Protein AF-A0A2P2IE64-F1 (afdb_monomer)

Sequence (136 aa):
LQLQKEKMIQQQQKAGMPPSAAKTMNIQEGNFVTEAKDWAGELISGQTTTGRILVVLVFFLSVASLVIYFIDASSMDGVEHCQPWSSNTTQQIDLAFNIFFMVYFFIRFIAASDKLWFMLEMYSFVDYFTIPPSFV

Mean predicted aligned error: 14.35 Å

InterPro domains:
  IPR027359 Voltage-dependent channel domain superfami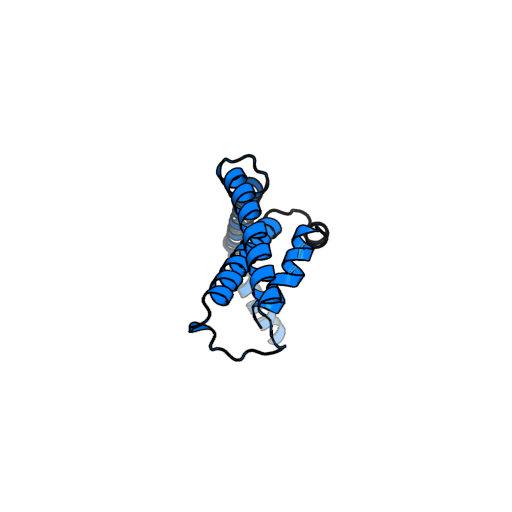ly [G3DSA:1.20.120.350] (44-136)
  IPR047871 Calcium-activated potassium channel slowpoke-like [PTHR10027] (28-136)

Foldseek 3Di:
DVVVVVVVVVVVVVVPPPPVVVVVVVVVVVVVLVVLLVVLLVLCVCPDPNNVVVVVVLVVLVVVLVVLVCVVVVPPPDDDDPDDPVVDPSLVSNLVSLVVLVVNLVSVCSNDPDNVVSCVDPSVVVNVVSNPVSVD

Organism: NCBI:txid1518452

Structure (mmCIF, N/CA/C/O backbone):
data_AF-A0A2P2IE64-F1
#
_entry.id   AF-A0A2P2IE64-F1
#
loop_
_atom_site.group_PDB
_atom_site.id
_atom_site.type_symbol
_atom_site.label_atom_id
_atom_site.label_alt_id
_atom_site.label_comp_id
_atom_site.label_asym_id
_atom_site.label_entity_id
_atom_site.label_seq_id
_atom_site.pdbx_PDB_ins_code
_atom_site.Cartn_x
_atom_site.Cartn_y
_atom_site.Cartn_z
_atom_site.occupancy
_atom_site.B_iso_or_equiv
_atom_site.auth_seq_id
_atom_site.auth_comp_id
_atom_site.auth_asym_id
_atom_site.auth_atom_id
_atom_site.pdbx_PDB_model_num
ATOM 1 N N . LEU A 1 1 ? -53.637 -21.815 6.790 1.00 62.16 1 LEU A N 1
ATOM 2 C CA . LEU A 1 1 ? -53.229 -22.737 7.877 1.00 62.16 1 LEU A CA 1
ATOM 3 C C . LEU A 1 1 ? -51.866 -23.401 7.642 1.00 62.16 1 LEU A C 1
ATOM 5 O O . LEU A 1 1 ? -51.000 -23.200 8.479 1.00 62.16 1 LEU A O 1
ATOM 9 N N . GLN A 1 2 ? -51.612 -24.105 6.526 1.00 66.88 2 GLN A N 1
ATOM 10 C CA . GLN A 1 2 ? -50.293 -24.732 6.260 1.00 66.88 2 GLN A CA 1
ATOM 11 C C . GLN A 1 2 ? -49.146 -23.710 6.141 1.00 66.88 2 GLN A C 1
ATOM 13 O O . GLN A 1 2 ? -48.143 -23.831 6.834 1.00 66.88 2 GLN A O 1
ATOM 18 N N . LEU A 1 3 ? -49.372 -22.609 5.415 1.00 68.88 3 LEU A N 1
ATOM 19 C CA . LEU A 1 3 ? -48.409 -21.504 5.289 1.00 68.88 3 LEU A CA 1
ATOM 20 C C . LEU A 1 3 ? -48.104 -20.798 6.628 1.00 68.88 3 LEU A C 1
ATOM 22 O O . LEU A 1 3 ? -47.025 -20.254 6.832 1.00 68.88 3 LEU A O 1
ATOM 26 N N . GLN A 1 4 ? -49.062 -20.787 7.561 1.00 69.12 4 GLN A N 1
ATOM 27 C CA . GLN A 1 4 ? -48.834 -20.262 8.913 1.00 69.12 4 GLN A CA 1
ATOM 28 C C . GLN A 1 4 ? -48.050 -21.260 9.770 1.00 69.12 4 GLN A C 1
ATOM 30 O O . GLN A 1 4 ? -47.218 -20.847 10.571 1.00 69.12 4 GLN A O 1
ATOM 35 N N . LYS A 1 5 ? -48.264 -22.563 9.567 1.00 70.62 5 LYS A N 1
ATOM 36 C CA . LYS A 1 5 ? -47.534 -23.631 10.253 1.00 70.62 5 LYS A CA 1
ATOM 37 C C . LYS A 1 5 ? -46.060 -23.667 9.827 1.00 70.62 5 LYS A C 1
ATOM 39 O O . LYS A 1 5 ? -45.194 -23.745 10.688 1.00 70.62 5 LYS A O 1
ATOM 44 N N . GLU A 1 6 ? -45.767 -23.494 8.538 1.00 72.00 6 GLU A N 1
ATOM 45 C CA . GLU A 1 6 ? -44.392 -23.394 8.017 1.00 72.00 6 GLU A CA 1
ATOM 46 C C . GLU A 1 6 ? -43.656 -22.147 8.522 1.00 72.00 6 GLU A C 1
ATOM 48 O O . GLU A 1 6 ? -42.490 -22.229 8.905 1.00 72.00 6 GLU A O 1
ATOM 53 N N . LYS A 1 7 ? -44.346 -21.001 8.612 1.00 69.75 7 LYS A N 1
ATOM 54 C CA . LYS A 1 7 ? -43.775 -19.773 9.191 1.00 69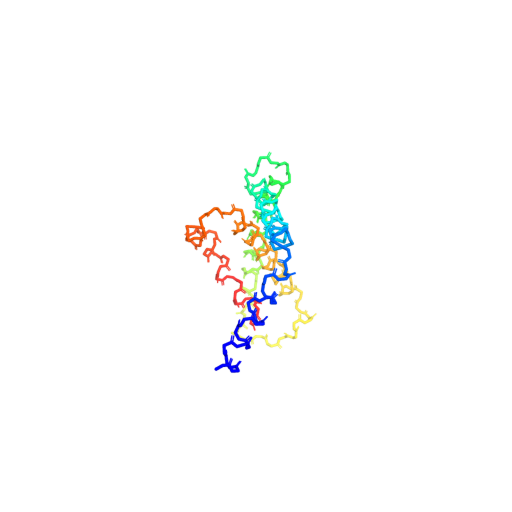.75 7 LYS A CA 1
ATOM 55 C C . LYS A 1 7 ? -43.444 -19.925 10.679 1.00 69.75 7 LYS A C 1
ATOM 57 O O . LYS A 1 7 ? -42.420 -19.411 11.122 1.00 69.75 7 LYS A O 1
ATOM 62 N N . MET A 1 8 ? -44.259 -20.666 11.434 1.00 61.09 8 MET A N 1
ATOM 63 C CA . MET A 1 8 ? -43.982 -20.970 12.844 1.00 61.09 8 MET A CA 1
ATOM 64 C C . MET A 1 8 ? -42.809 -21.950 13.013 1.00 61.09 8 MET A C 1
ATOM 66 O O . MET A 1 8 ? -41.994 -21.765 13.914 1.00 61.09 8 MET A O 1
ATOM 70 N N . ILE A 1 9 ? -42.658 -22.931 12.113 1.00 62.41 9 ILE A N 1
ATOM 71 C CA . ILE A 1 9 ? -41.521 -23.870 12.113 1.00 62.41 9 ILE A CA 1
ATOM 72 C C . ILE A 1 9 ? -40.207 -23.147 11.757 1.00 62.41 9 ILE A C 1
ATOM 74 O O . ILE A 1 9 ? -39.195 -23.363 12.422 1.00 62.41 9 ILE A O 1
ATOM 78 N N . GLN A 1 10 ? -40.219 -22.219 10.791 1.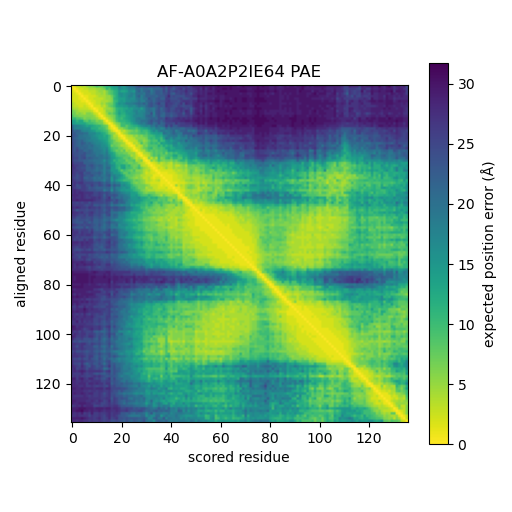00 62.91 10 GLN A N 1
ATOM 79 C CA . GLN A 1 10 ? -39.044 -21.394 10.460 1.00 62.91 10 GLN A CA 1
ATOM 80 C C . GLN A 1 10 ? -38.656 -20.425 11.589 1.00 62.91 10 GLN A C 1
ATOM 82 O O . GLN A 1 10 ? -37.468 -20.184 11.816 1.00 62.91 10 GLN A O 1
ATOM 87 N N . GLN A 1 11 ? -39.631 -19.889 12.333 1.00 60.19 11 GLN A N 1
ATOM 88 C CA . GLN A 1 11 ? -39.353 -19.084 13.528 1.00 60.19 11 GLN A CA 1
ATOM 89 C C . GLN A 1 11 ? -38.767 -19.924 14.668 1.00 60.19 11 GLN A C 1
ATOM 91 O O . GLN A 1 11 ? -37.824 -19.468 15.311 1.00 60.19 11 GLN A O 1
ATOM 96 N N . GLN A 1 12 ? -39.245 -21.155 14.880 1.00 54.94 12 GLN A N 1
ATOM 97 C CA . GLN A 1 12 ? -38.644 -22.080 15.849 1.00 54.94 12 GLN A CA 1
ATOM 98 C C . GLN A 1 12 ? -37.220 -22.499 15.461 1.00 54.94 12 GLN A C 1
ATOM 100 O O . GLN A 1 12 ? -36.369 -22.598 16.338 1.00 54.94 12 GLN A O 1
ATOM 105 N N . GLN A 1 13 ? -36.917 -22.664 14.169 1.00 56.75 13 GLN A N 1
ATOM 106 C CA . GLN A 1 13 ? -35.553 -22.948 13.702 1.00 56.75 13 GLN A CA 1
ATOM 107 C C . GLN A 1 13 ? -34.594 -21.763 13.899 1.00 56.75 13 GLN A C 1
ATOM 109 O O . GLN A 1 13 ? -33.454 -21.973 14.304 1.00 56.75 13 GLN A O 1
ATOM 114 N N . LYS A 1 14 ? -35.050 -20.515 13.705 1.00 54.41 14 LYS A N 1
ATOM 115 C CA . LYS A 1 14 ? -34.265 -19.314 14.065 1.00 54.41 14 LYS A CA 1
ATOM 116 C C . LYS A 1 14 ? -34.133 -19.110 15.578 1.00 54.41 14 LYS A C 1
ATOM 118 O O . LYS A 1 14 ? -33.136 -18.550 16.019 1.00 54.41 14 LYS A O 1
ATOM 123 N N . ALA A 1 15 ? -35.102 -19.577 16.364 1.00 55.25 15 ALA A N 1
ATOM 124 C CA . ALA A 1 15 ? -35.068 -19.545 17.827 1.00 55.25 15 ALA A CA 1
ATOM 125 C C . ALA A 1 15 ? -34.303 -20.730 18.457 1.00 55.25 15 ALA A C 1
ATOM 127 O O . ALA A 1 15 ? -34.065 -20.727 19.662 1.00 55.25 15 ALA A O 1
ATOM 128 N N . GLY A 1 16 ? -33.917 -21.734 17.659 1.00 50.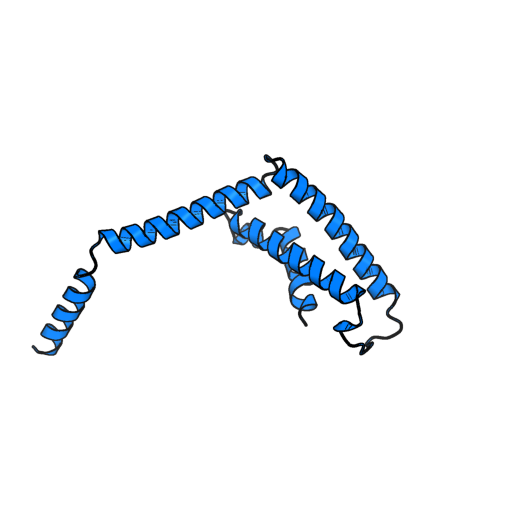91 16 GLY A N 1
ATOM 129 C CA . GLY A 1 16 ? -33.177 -22.920 18.101 1.00 50.91 16 GLY A CA 1
ATOM 130 C C . GLY A 1 16 ? -31.660 -22.733 18.190 1.00 50.91 16 GLY A C 1
ATOM 131 O O . GLY A 1 16 ? -30.980 -23.582 18.760 1.00 50.91 16 GLY A O 1
ATOM 132 N N . MET A 1 17 ? -31.115 -21.628 17.668 1.00 56.06 17 MET A N 1
ATOM 133 C CA . MET A 1 17 ? -29.737 -21.237 17.962 1.00 56.06 17 MET A CA 1
ATOM 134 C C . MET A 1 17 ? -29.742 -20.520 19.317 1.00 56.06 17 MET A C 1
ATOM 136 O O . MET A 1 17 ? -30.403 -19.482 19.432 1.00 56.06 17 MET A O 1
ATOM 140 N N . PRO A 1 18 ? -29.041 -21.026 20.350 1.00 55.22 18 PRO A N 1
ATOM 141 C CA . PRO A 1 18 ? -29.019 -20.346 21.632 1.00 55.22 18 PRO A CA 1
ATOM 142 C C . PRO A 1 18 ? -28.493 -18.920 21.410 1.00 55.22 18 PRO A C 1
ATOM 144 O O . PRO A 1 18 ? -27.461 -18.755 20.751 1.00 55.22 18 PRO A O 1
ATOM 147 N N . PRO A 1 19 ? -29.145 -17.881 21.965 1.00 55.44 19 PRO A N 1
ATOM 148 C CA . PRO A 1 19 ? -28.680 -16.497 21.845 1.00 55.44 19 PRO A CA 1
ATOM 149 C C . PRO A 1 19 ? -27.242 -16.331 22.355 1.00 55.44 19 PRO A C 1
ATOM 151 O O . PRO A 1 19 ? -26.543 -15.413 21.940 1.00 55.44 19 PRO A O 1
ATOM 154 N N . SER A 1 20 ? -26.773 -17.267 23.189 1.00 53.59 20 SER A N 1
ATOM 155 C CA . SER A 1 20 ? -25.375 -17.393 23.583 1.00 53.59 20 SER A CA 1
ATOM 156 C C . SER A 1 20 ? -24.441 -17.665 22.403 1.00 53.59 20 SER A C 1
ATOM 158 O O . SER A 1 20 ? -23.422 -17.009 22.330 1.00 53.59 20 SER A O 1
ATOM 160 N N . ALA A 1 21 ? -24.752 -18.561 21.461 1.00 54.94 21 ALA A N 1
ATOM 161 C CA . ALA A 1 21 ? -23.836 -18.901 20.365 1.00 54.94 21 ALA A CA 1
ATOM 162 C C . ALA A 1 21 ? -23.707 -17.768 19.333 1.00 54.94 21 ALA A C 1
ATOM 164 O O . ALA A 1 21 ? -22.600 -17.438 18.918 1.00 54.94 21 ALA A O 1
ATOM 165 N N . ALA A 1 22 ? -24.813 -17.110 18.969 1.00 54.25 22 ALA A N 1
ATOM 166 C CA . ALA A 1 22 ? -24.778 -15.951 18.070 1.00 54.25 22 ALA A CA 1
ATOM 167 C C . ALA A 1 22 ? -24.061 -14.745 18.706 1.00 54.25 22 ALA A C 1
ATOM 169 O O . ALA A 1 22 ? -23.310 -14.037 18.033 1.00 54.25 22 ALA A O 1
ATOM 170 N N . LYS A 1 23 ? -24.256 -14.542 20.017 1.00 55.00 23 LYS A N 1
ATOM 171 C CA . LYS A 1 23 ? -23.555 -13.518 20.796 1.00 55.00 23 LYS A CA 1
ATOM 172 C C . LYS A 1 23 ? -22.077 -13.867 20.974 1.00 55.00 23 LYS A C 1
ATOM 174 O O . LYS A 1 23 ? -21.249 -12.985 20.820 1.00 55.00 23 LYS A O 1
ATOM 179 N N . THR A 1 24 ? -21.733 -15.129 21.224 1.00 56.97 24 THR A N 1
ATOM 180 C CA . THR A 1 24 ? -20.343 -15.593 21.328 1.00 56.97 24 THR A CA 1
ATOM 181 C C . THR A 1 24 ? -19.609 -15.444 20.001 1.00 56.97 24 THR A C 1
ATOM 183 O O . THR A 1 24 ? -18.496 -14.945 20.026 1.00 56.97 24 THR A O 1
ATOM 186 N N . MET A 1 25 ? -20.225 -15.767 18.856 1.00 56.56 25 MET A N 1
ATOM 187 C CA . MET A 1 25 ? -19.603 -15.539 17.541 1.00 56.56 25 MET A CA 1
ATOM 188 C C . MET A 1 25 ? -19.375 -14.048 17.259 1.00 56.56 25 MET A C 1
ATOM 190 O O . MET A 1 25 ? -18.266 -13.669 16.908 1.00 56.56 25 MET A O 1
ATOM 194 N N . ASN A 1 26 ? -20.371 -13.186 17.504 1.00 58.88 26 ASN A N 1
ATOM 195 C CA . ASN A 1 26 ? -20.202 -11.734 17.338 1.00 58.88 26 ASN A CA 1
ATOM 196 C C . ASN A 1 26 ? -19.168 -11.143 18.314 1.00 58.88 26 ASN A C 1
ATOM 198 O O . ASN A 1 26 ? -18.462 -10.203 17.967 1.00 58.88 26 ASN A O 1
ATOM 202 N N . ILE A 1 27 ? -19.062 -11.687 19.530 1.00 61.94 27 ILE A N 1
ATOM 203 C CA . ILE A 1 27 ? -18.045 -11.278 20.508 1.00 61.94 27 ILE A CA 1
ATOM 204 C C . ILE A 1 27 ? -16.660 -11.786 20.098 1.00 61.94 27 ILE A C 1
ATOM 206 O O . ILE A 1 27 ? -15.693 -11.056 20.260 1.00 61.94 27 ILE A O 1
ATOM 210 N N . GLN A 1 28 ? -16.536 -12.998 19.551 1.00 60.12 28 GLN A N 1
ATOM 211 C CA . GLN A 1 28 ? -15.249 -13.519 19.084 1.00 60.12 28 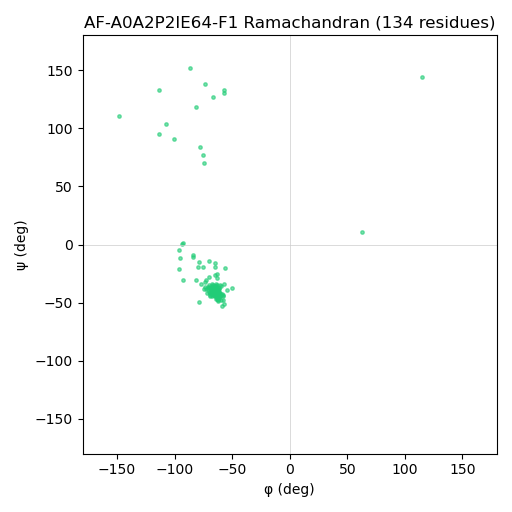GLN A CA 1
ATOM 212 C C . GLN A 1 28 ? -14.733 -12.742 17.869 1.00 60.12 28 GLN A C 1
ATOM 214 O O . GLN A 1 28 ? -13.563 -12.368 17.847 1.00 60.12 28 GLN A O 1
ATOM 219 N N . GLU A 1 29 ? -15.603 -12.452 16.898 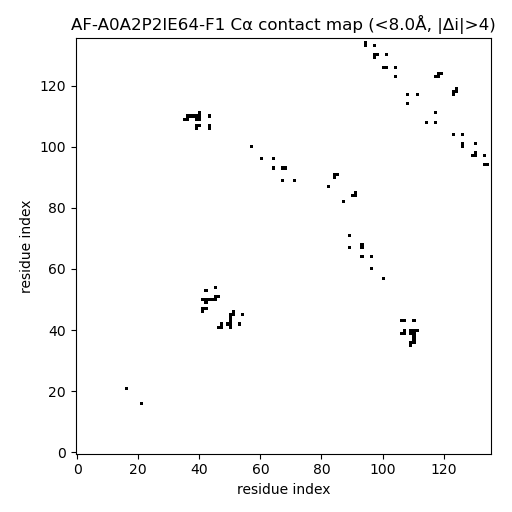1.00 59.56 29 GLU A N 1
ATOM 220 C CA . GLU A 1 29 ? -15.265 -11.601 15.751 1.00 59.56 29 GLU A CA 1
ATOM 221 C C . GLU A 1 29 ? -14.944 -10.169 16.199 1.00 59.56 29 GLU A C 1
ATOM 223 O O . GLU A 1 29 ? -13.949 -9.592 15.762 1.00 59.56 29 GLU A O 1
ATOM 228 N N . GLY A 1 30 ? -15.725 -9.617 17.135 1.00 62.84 30 GLY A N 1
ATOM 229 C CA . GLY A 1 30 ? -15.467 -8.308 17.735 1.00 62.84 30 GLY A CA 1
ATOM 230 C C . GLY A 1 30 ? -14.134 -8.241 18.483 1.00 62.84 30 GLY A C 1
ATOM 231 O O . GLY A 1 30 ? -13.398 -7.270 18.330 1.00 62.84 30 GLY A O 1
ATOM 232 N N . ASN A 1 31 ? -13.780 -9.282 19.237 1.00 74.81 31 ASN A N 1
ATOM 233 C CA . ASN A 1 31 ? -12.512 -9.354 19.960 1.00 74.81 31 ASN A CA 1
ATOM 234 C C . ASN A 1 31 ? -11.319 -9.433 19.001 1.00 74.81 31 ASN A C 1
ATOM 236 O O . ASN A 1 31 ? -10.360 -8.693 19.193 1.00 74.81 31 ASN A O 1
ATOM 240 N N . PHE A 1 32 ? -11.397 -10.247 17.942 1.00 76.00 32 PHE A N 1
ATOM 241 C CA . PHE A 1 32 ? -10.318 -10.352 16.954 1.00 76.00 32 PHE A CA 1
ATOM 242 C C . PHE A 1 32 ? -10.106 -9.046 16.176 1.00 76.00 32 PHE A C 1
ATOM 244 O O . PHE A 1 32 ? -8.973 -8.613 15.985 1.00 76.00 32 PHE A O 1
ATOM 251 N N . VAL A 1 33 ? -11.187 -8.381 15.753 1.00 74.88 33 VAL A N 1
ATOM 252 C CA . VAL A 1 33 ? -11.095 -7.093 15.043 1.00 74.88 33 VAL A CA 1
ATOM 253 C C . VAL A 1 33 ? -10.532 -5.997 15.949 1.00 74.88 33 VAL A C 1
ATOM 255 O O . VAL A 1 33 ? -9.752 -5.167 15.485 1.00 74.88 33 VAL A O 1
ATOM 258 N N . THR A 1 34 ? -10.900 -5.993 17.232 1.00 79.19 34 THR A N 1
ATOM 259 C CA . THR A 1 34 ? -10.391 -5.010 18.201 1.00 79.19 34 THR A CA 1
ATOM 260 C C . THR A 1 34 ? -8.908 -5.248 18.492 1.00 79.19 34 THR A C 1
ATOM 262 O O . THR A 1 34 ? -8.123 -4.310 18.438 1.00 79.19 34 THR A O 1
ATOM 265 N N . GLU A 1 35 ? -8.500 -6.505 18.680 1.00 78.25 35 GLU A N 1
ATOM 266 C CA . GLU A 1 35 ? -7.097 -6.886 18.889 1.00 78.25 35 GLU A CA 1
ATOM 267 C C . GLU A 1 35 ? -6.222 -6.557 17.669 1.00 78.25 35 GLU A C 1
ATOM 269 O O . GLU A 1 35 ? -5.155 -5.961 17.806 1.00 78.25 35 GLU A O 1
ATOM 274 N N . ALA A 1 36 ? -6.694 -6.863 16.455 1.00 74.19 36 ALA A N 1
ATOM 275 C CA . ALA A 1 36 ? -5.986 -6.524 15.222 1.00 74.19 36 ALA A CA 1
ATOM 276 C C . ALA A 1 36 ? -5.864 -5.006 15.019 1.00 74.19 36 ALA A C 1
ATOM 278 O O . ALA A 1 36 ? -4.836 -4.528 14.536 1.00 74.19 36 ALA A O 1
ATOM 279 N N . LYS A 1 37 ? -6.895 -4.241 15.400 1.00 77.44 37 LYS A N 1
ATOM 280 C CA . LYS A 1 37 ? -6.876 -2.777 15.341 1.00 77.44 37 LYS A CA 1
ATOM 281 C C . LYS A 1 37 ? -5.884 -2.184 16.340 1.00 77.44 37 LYS A C 1
ATOM 283 O O . LYS A 1 37 ? -5.146 -1.276 15.965 1.00 77.44 37 LYS A O 1
ATOM 288 N N . ASP A 1 38 ? -5.833 -2.707 17.560 1.00 80.06 38 ASP A N 1
ATOM 289 C CA . ASP A 1 38 ? -4.897 -2.244 18.586 1.00 80.06 38 ASP A CA 1
ATOM 290 C C . ASP A 1 38 ? -3.450 -2.575 18.202 1.00 80.06 38 ASP A C 1
ATOM 292 O O . ASP A 1 38 ? -2.579 -1.707 18.277 1.00 80.06 38 ASP A O 1
ATOM 296 N N . TRP A 1 39 ? -3.199 -3.777 17.671 1.00 79.62 39 TRP A N 1
ATOM 297 C CA . TRP A 1 39 ? -1.871 -4.170 17.198 1.00 79.62 39 TRP A CA 1
ATOM 298 C C . TRP A 1 39 ? -1.409 -3.331 15.998 1.00 79.62 39 TRP A C 1
ATOM 300 O O . TRP A 1 39 ? -0.278 -2.840 15.965 1.00 79.62 39 TRP A O 1
ATOM 310 N N . ALA A 1 40 ? -2.296 -3.096 15.025 1.00 77.38 40 ALA A N 1
ATOM 311 C CA . ALA A 1 40 ? -2.016 -2.220 13.890 1.00 77.38 40 ALA A CA 1
ATOM 312 C C . ALA A 1 40 ? -1.809 -0.761 14.337 1.00 77.38 40 ALA A C 1
ATOM 314 O O . ALA A 1 40 ? -0.891 -0.094 13.862 1.00 77.38 40 ALA A O 1
ATOM 315 N N . GLY A 1 41 ? -2.613 -0.271 15.283 1.00 74.19 41 GLY A N 1
ATOM 316 C CA . GLY A 1 41 ? -2.468 1.060 15.873 1.00 74.19 41 GLY A CA 1
ATOM 317 C C . GLY A 1 41 ? -1.122 1.244 16.572 1.00 74.19 41 GLY A C 1
ATOM 318 O O . GLY A 1 41 ? -0.458 2.262 16.380 1.00 74.19 41 GLY A O 1
ATOM 319 N N . GLU A 1 42 ? -0.670 0.235 17.311 1.00 78.50 42 GLU A N 1
ATOM 320 C CA . GLU A 1 42 ? 0.627 0.223 17.987 1.00 78.50 42 GLU A CA 1
ATOM 321 C C . GLU A 1 42 ? 1.810 0.204 16.997 1.00 78.50 42 GLU A C 1
ATOM 323 O O . GLU A 1 42 ? 2.819 0.891 17.204 1.00 78.50 42 GLU A O 1
ATOM 328 N N . LEU A 1 43 ? 1.672 -0.536 15.892 1.00 75.38 43 LEU A N 1
ATOM 329 C CA . LEU A 1 43 ? 2.636 -0.575 14.787 1.00 75.38 43 LEU A CA 1
ATOM 330 C C . LEU A 1 43 ? 2.745 0.773 14.056 1.00 75.38 43 LEU A C 1
ATOM 332 O O . LEU A 1 43 ? 3.854 1.200 13.736 1.00 75.38 43 LEU A O 1
ATOM 336 N N . ILE A 1 44 ? 1.626 1.464 13.820 1.00 74.94 44 ILE A N 1
ATOM 337 C CA . ILE A 1 44 ? 1.599 2.750 13.100 1.00 74.94 44 ILE A CA 1
ATOM 338 C C . ILE A 1 44 ? 1.956 3.939 13.998 1.00 74.94 44 ILE A C 1
ATOM 340 O O . ILE A 1 44 ? 2.576 4.894 13.534 1.00 74.94 44 ILE A O 1
ATOM 344 N N . SER A 1 45 ? 1.645 3.884 15.296 1.00 70.31 45 SER A N 1
ATOM 345 C CA . SER A 1 45 ? 1.929 4.981 16.229 1.00 70.31 45 SER A CA 1
ATOM 346 C C . SER A 1 45 ? 3.429 5.255 16.424 1.00 70.31 45 SER A C 1
ATOM 348 O O . SER A 1 45 ? 3.780 6.284 17.006 1.00 70.31 45 SER A O 1
ATOM 350 N N . GLY A 1 46 ? 4.326 4.340 16.030 1.00 64.19 46 GLY A N 1
ATOM 351 C CA . GLY A 1 46 ? 5.775 4.486 16.236 1.00 64.19 46 GLY A CA 1
ATOM 352 C C . GLY A 1 46 ? 6.201 4.544 17.715 1.00 64.19 46 GLY A C 1
ATOM 353 O O . GLY A 1 46 ? 7.347 4.879 18.032 1.00 64.19 46 GLY A O 1
ATOM 354 N N . GLN A 1 47 ? 5.289 4.234 18.643 1.00 73.62 47 GLN A N 1
ATOM 355 C CA . GLN A 1 47 ? 5.582 4.146 20.075 1.00 73.62 47 GLN A CA 1
ATOM 356 C C . GLN A 1 47 ? 6.408 2.896 20.399 1.00 73.62 47 GLN A C 1
ATOM 358 O O . GLN A 1 47 ? 7.269 2.948 21.276 1.00 73.62 47 GLN A O 1
ATOM 363 N N . THR A 1 48 ? 6.230 1.817 19.635 1.00 79.00 48 THR A N 1
ATOM 364 C CA . THR A 1 48 ? 7.023 0.589 19.752 1.00 79.00 48 THR A CA 1
ATOM 365 C C . THR A 1 48 ? 8.301 0.627 18.929 1.00 79.00 48 THR A C 1
ATOM 367 O O . THR A 1 48 ? 8.371 1.244 17.865 1.00 79.00 48 THR A O 1
ATOM 370 N N . THR A 1 49 ? 9.323 -0.105 19.382 1.00 78.94 49 THR A N 1
ATOM 371 C CA . THR A 1 49 ? 10.563 -0.328 18.621 1.00 78.94 49 THR A CA 1
ATOM 372 C C . THR A 1 49 ? 10.266 -0.907 17.236 1.00 78.94 49 THR A C 1
ATOM 374 O O . THR A 1 49 ? 10.861 -0.473 16.253 1.00 78.94 49 THR A O 1
ATOM 377 N N . THR A 1 50 ? 9.293 -1.820 17.143 1.00 79.50 50 THR A N 1
ATOM 378 C CA . THR A 1 50 ? 8.837 -2.418 15.882 1.00 79.50 50 THR A CA 1
ATOM 379 C C . THR A 1 50 ? 8.239 -1.374 14.941 1.00 79.50 50 THR A C 1
ATOM 381 O O . THR A 1 50 ? 8.647 -1.318 13.786 1.00 79.50 50 THR A O 1
ATOM 384 N N . GLY A 1 51 ? 7.351 -0.497 15.427 1.00 80.06 51 GLY A N 1
ATOM 385 C CA . GLY A 1 51 ? 6.785 0.590 14.622 1.00 80.06 51 GLY A CA 1
ATOM 386 C C . GLY A 1 51 ? 7.840 1.589 14.141 1.00 80.06 51 GLY A C 1
ATOM 387 O O . GLY A 1 51 ? 7.832 1.996 12.983 1.00 80.06 51 GLY A O 1
ATOM 388 N N . ARG A 1 52 ? 8.828 1.925 14.982 1.00 83.12 52 ARG A N 1
ATOM 389 C CA . ARG A 1 52 ? 9.950 2.799 14.583 1.00 83.12 52 ARG A CA 1
ATOM 390 C C . ARG A 1 52 ? 10.811 2.176 13.490 1.00 83.12 52 ARG A C 1
ATOM 392 O O . ARG A 1 52 ? 11.144 2.854 12.523 1.00 83.12 52 ARG A O 1
ATOM 399 N N . ILE A 1 53 ? 11.157 0.896 13.632 1.00 85.38 53 ILE A N 1
ATOM 400 C CA . ILE A 1 53 ? 11.904 0.155 12.607 1.00 85.38 53 ILE A CA 1
ATOM 401 C C . ILE A 1 53 ? 11.093 0.098 11.313 1.00 85.38 53 ILE A C 1
ATOM 403 O O . ILE A 1 53 ? 11.652 0.305 10.242 1.00 85.38 53 ILE A O 1
ATOM 407 N N . LEU A 1 54 ? 9.782 -0.122 11.407 1.00 83.00 54 LEU A N 1
ATOM 408 C CA . LEU A 1 54 ? 8.890 -0.184 10.258 1.00 83.00 54 LEU A CA 1
ATOM 409 C C . LEU A 1 54 ? 8.855 1.151 9.500 1.00 83.00 54 LEU A C 1
ATOM 411 O O . LEU A 1 54 ? 9.042 1.154 8.287 1.00 83.00 54 LEU A O 1
ATOM 415 N N . VAL A 1 55 ? 8.713 2.284 10.195 1.00 80.75 55 VAL A N 1
ATOM 416 C CA . VAL A 1 55 ? 8.752 3.624 9.576 1.00 80.75 55 VAL A CA 1
ATOM 417 C C . VAL A 1 55 ? 10.081 3.867 8.852 1.00 80.75 55 VAL A C 1
ATOM 419 O O . VAL A 1 55 ? 10.095 4.362 7.726 1.00 80.75 55 VAL A O 1
ATOM 422 N N . VAL A 1 56 ? 11.200 3.479 9.468 1.00 84.12 56 VAL A N 1
ATOM 423 C CA . VAL A 1 56 ? 12.535 3.614 8.866 1.00 84.12 56 VAL A CA 1
ATOM 424 C C . VAL A 1 56 ? 12.701 2.690 7.653 1.00 84.12 56 VAL A C 1
ATOM 426 O O . VAL A 1 56 ? 13.226 3.116 6.627 1.00 84.12 56 VAL A O 1
ATOM 429 N N . LEU A 1 57 ? 12.226 1.445 7.734 1.00 83.50 57 LEU A N 1
ATOM 430 C CA . LEU A 1 57 ? 12.265 0.489 6.625 1.00 83.50 57 LEU A CA 1
ATOM 431 C C . LEU A 1 57 ? 11.450 0.977 5.432 1.00 83.50 57 LEU A C 1
ATOM 433 O O . LEU A 1 57 ? 11.960 0.977 4.317 1.00 83.50 57 LEU A O 1
ATOM 437 N N . VAL A 1 58 ? 10.216 1.428 5.665 1.00 82.75 58 VAL A N 1
ATOM 438 C CA . VAL A 1 58 ? 9.355 1.978 4.612 1.00 82.75 58 VAL A CA 1
ATOM 439 C C . VAL A 1 58 ? 10.039 3.162 3.939 1.00 82.75 58 VAL A C 1
ATOM 441 O O . VAL A 1 58 ? 10.068 3.214 2.717 1.00 82.75 58 VAL A O 1
ATOM 444 N N . PHE A 1 59 ? 10.657 4.062 4.708 1.00 83.25 59 PHE A N 1
ATOM 445 C CA . PHE A 1 59 ? 11.372 5.210 4.153 1.00 83.25 59 PHE A CA 1
ATOM 446 C C . PHE A 1 59 ? 12.485 4.800 3.175 1.00 83.25 59 PHE A C 1
ATOM 448 O O . PHE A 1 59 ? 12.522 5.282 2.042 1.00 83.25 59 PHE A O 1
ATOM 455 N N . PHE A 1 60 ? 13.372 3.885 3.575 1.00 85.88 60 PHE A N 1
ATOM 456 C CA . PHE A 1 60 ? 14.453 3.423 2.698 1.00 85.88 60 PHE A CA 1
ATOM 457 C C . PHE A 1 60 ? 13.938 2.630 1.497 1.00 85.88 60 PHE A C 1
ATOM 459 O O . PHE A 1 60 ? 14.451 2.801 0.391 1.00 85.88 60 PHE A O 1
ATOM 466 N N . LEU A 1 61 ? 12.911 1.800 1.692 1.00 82.81 61 LEU A N 1
ATOM 467 C CA . LEU A 1 61 ? 12.281 1.050 0.609 1.00 82.81 61 LEU A CA 1
ATOM 468 C C . LEU A 1 61 ? 11.628 1.985 -0.413 1.00 82.81 61 LEU A C 1
ATOM 470 O O . LEU A 1 61 ? 11.732 1.719 -1.605 1.00 82.81 61 LEU A O 1
ATOM 474 N N . SER A 1 62 ? 11.000 3.088 0.012 1.00 84.00 62 SER A N 1
ATOM 475 C CA . SER A 1 62 ? 10.384 4.058 -0.908 1.00 84.00 62 SER A CA 1
ATOM 476 C C . SER A 1 62 ? 11.425 4.808 -1.740 1.00 84.00 62 SER A C 1
ATOM 478 O O . SER A 1 62 ? 11.189 5.115 -2.905 1.00 84.00 62 SER A O 1
ATOM 480 N N . VAL A 1 63 ? 12.603 5.086 -1.172 1.00 85.00 63 VAL A N 1
ATOM 481 C CA . VAL A 1 63 ? 13.727 5.643 -1.941 1.00 85.00 63 VAL A CA 1
ATOM 482 C C . VAL A 1 63 ? 14.273 4.600 -2.920 1.00 85.00 63 VAL A C 1
ATOM 484 O O . VAL A 1 63 ? 14.552 4.930 -4.069 1.00 85.00 63 VAL A O 1
ATOM 487 N N . ALA A 1 64 ? 14.396 3.339 -2.498 1.00 85.25 64 ALA A N 1
ATOM 488 C CA . ALA A 1 64 ? 14.871 2.258 -3.357 1.00 85.25 64 ALA A CA 1
ATOM 489 C C . ALA A 1 64 ? 13.924 1.981 -4.538 1.00 85.25 64 ALA A C 1
ATOM 491 O O . ALA A 1 64 ? 14.403 1.836 -5.661 1.00 85.25 64 ALA A O 1
ATOM 492 N N . SER A 1 65 ? 12.602 1.966 -4.320 1.00 82.19 65 SER A N 1
ATOM 493 C CA . SER A 1 65 ? 11.626 1.803 -5.406 1.00 82.19 65 SER A CA 1
ATOM 494 C C . 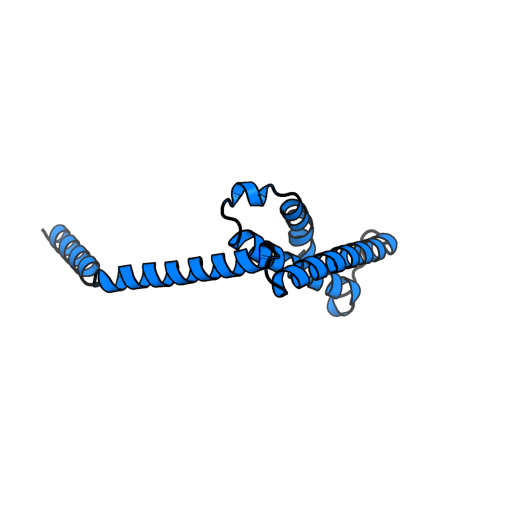SER A 1 65 ? 11.678 2.969 -6.392 1.00 82.19 65 SER A C 1
ATOM 496 O O . SER A 1 65 ? 11.663 2.749 -7.598 1.00 82.19 65 SER A O 1
ATOM 498 N N . LEU A 1 66 ? 11.859 4.203 -5.907 1.00 82.00 66 LEU A N 1
ATOM 499 C CA . LEU A 1 66 ? 12.035 5.373 -6.769 1.00 82.00 66 LEU A CA 1
ATOM 500 C C . LEU A 1 66 ? 13.313 5.285 -7.623 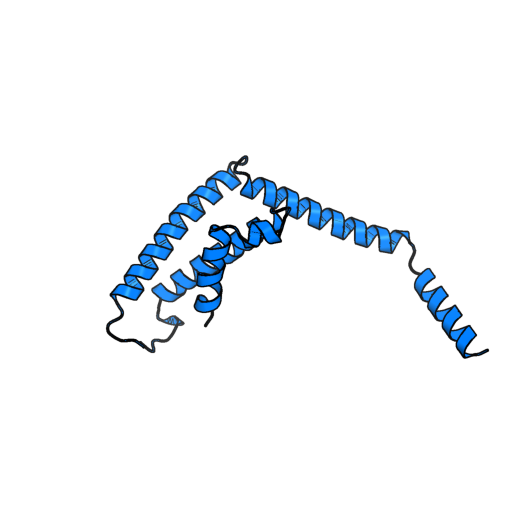1.00 82.00 66 LEU A C 1
ATOM 502 O O . LEU A 1 66 ? 13.305 5.660 -8.793 1.00 82.00 66 LEU A O 1
ATOM 506 N N . VAL A 1 67 ? 14.411 4.775 -7.058 1.00 86.25 67 VAL A N 1
ATOM 507 C CA . VAL A 1 67 ? 15.661 4.552 -7.801 1.00 86.25 67 VAL A CA 1
ATOM 508 C C . VAL A 1 67 ? 15.480 3.475 -8.870 1.00 86.25 67 VAL A C 1
ATOM 510 O O . VAL A 1 67 ? 15.926 3.672 -9.997 1.00 86.25 67 VAL A O 1
ATOM 513 N N . ILE A 1 68 ? 14.808 2.366 -8.548 1.00 84.50 68 ILE A N 1
ATOM 514 C CA . ILE A 1 68 ? 14.510 1.299 -9.515 1.00 84.50 68 ILE A CA 1
ATOM 515 C C . ILE A 1 68 ? 13.619 1.826 -10.640 1.00 84.50 6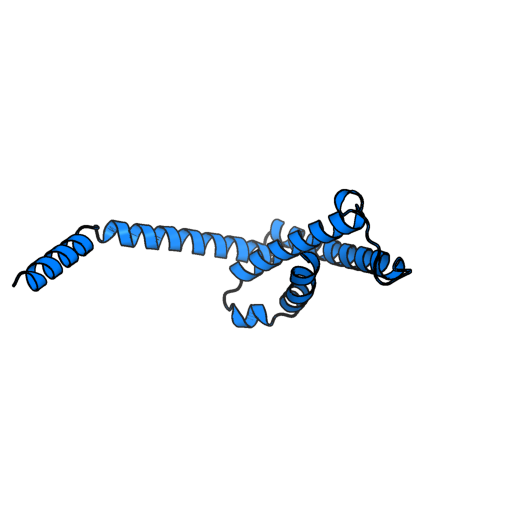8 ILE A C 1
ATOM 517 O O . ILE A 1 68 ? 13.927 1.591 -11.804 1.00 84.50 68 ILE A O 1
ATOM 521 N N . TYR A 1 69 ? 12.597 2.615 -10.309 1.00 79.94 69 TYR A N 1
ATOM 522 C CA . TYR A 1 69 ? 11.754 3.293 -11.288 1.00 79.94 69 TYR A CA 1
ATOM 523 C C . TYR A 1 69 ? 12.564 4.205 -12.216 1.00 79.94 69 TYR A C 1
ATOM 525 O O . TYR A 1 69 ? 12.376 4.170 -13.427 1.00 79.94 69 TYR A O 1
ATOM 533 N N . PHE A 1 70 ? 13.501 5.002 -11.686 1.00 83.75 70 PHE A N 1
ATOM 534 C CA . PHE A 1 70 ? 14.360 5.832 -12.533 1.00 83.75 70 PHE A CA 1
ATOM 535 C C . PHE A 1 70 ? 15.280 5.007 -13.428 1.00 83.75 70 PHE A C 1
ATOM 537 O O . PHE A 1 70 ? 15.482 5.390 -14.576 1.00 83.75 70 PHE A O 1
ATOM 544 N N . ILE A 1 71 ? 15.827 3.893 -12.935 1.00 83.00 71 ILE A N 1
ATOM 545 C CA . ILE A 1 71 ? 16.656 2.993 -13.742 1.00 83.00 71 ILE A CA 1
ATOM 546 C C . ILE A 1 71 ? 15.822 2.414 -14.884 1.00 83.00 71 ILE A C 1
ATOM 548 O O . ILE A 1 71 ? 16.242 2.518 -16.035 1.00 83.00 71 ILE A O 1
ATOM 552 N N . ASP A 1 72 ? 14.631 1.899 -14.584 1.00 77.62 72 ASP A N 1
ATOM 553 C CA . ASP A 1 72 ? 13.707 1.352 -15.576 1.00 77.62 72 ASP A CA 1
ATOM 554 C C . ASP A 1 72 ? 13.330 2.419 -16.615 1.00 77.62 72 ASP A C 1
ATOM 556 O O . ASP A 1 72 ? 13.632 2.262 -17.797 1.00 77.62 72 ASP A O 1
ATOM 560 N N . ALA A 1 73 ? 12.857 3.585 -16.163 1.00 78.00 73 ALA A N 1
ATOM 561 C CA . ALA A 1 73 ? 12.497 4.714 -17.021 1.00 78.00 73 ALA A CA 1
ATOM 562 C C . ALA A 1 73 ? 13.672 5.252 -17.858 1.00 78.00 73 ALA A C 1
ATOM 564 O O . ALA A 1 73 ? 13.473 5.691 -18.988 1.00 78.00 73 ALA A O 1
ATOM 565 N N . SER A 1 74 ? 14.898 5.229 -17.326 1.00 79.69 74 SER A N 1
ATOM 566 C CA . SER A 1 74 ? 16.099 5.687 -18.041 1.00 79.69 74 SER A CA 1
ATOM 567 C C . SER A 1 74 ? 16.651 4.663 -19.032 1.00 79.69 74 SER A C 1
ATOM 569 O O . SER A 1 74 ? 17.398 5.035 -19.931 1.00 79.69 74 SER A O 1
ATOM 571 N N . SER A 1 75 ? 16.288 3.388 -18.872 1.00 69.88 75 SER A N 1
ATOM 572 C CA . SER A 1 75 ? 16.682 2.297 -19.767 1.00 69.88 75 SER A CA 1
ATOM 573 C C . SER A 1 75 ? 15.658 2.020 -20.875 1.00 69.88 75 SER A C 1
ATOM 575 O O . SER A 1 75 ? 15.888 1.157 -21.723 1.00 69.88 75 SER A O 1
ATOM 577 N N . MET A 1 76 ? 14.556 2.782 -20.912 1.00 63.25 76 MET A N 1
ATOM 578 C CA . MET A 1 76 ? 13.519 2.708 -21.945 1.00 63.25 76 MET A CA 1
ATOM 579 C C . MET A 1 76 ? 13.958 3.343 -23.276 1.00 63.25 76 MET A C 1
ATOM 581 O O . MET A 1 76 ? 13.427 4.364 -23.714 1.00 63.25 76 MET A O 1
ATOM 585 N N . ASP A 1 77 ? 14.894 2.699 -23.975 1.00 57.59 77 ASP A N 1
ATOM 586 C CA . ASP A 1 77 ? 15.084 2.885 -25.417 1.00 57.59 77 ASP A CA 1
ATOM 587 C C . ASP A 1 77 ? 13.954 2.142 -26.163 1.00 57.59 77 ASP A C 1
ATOM 589 O O . ASP A 1 77 ? 14.128 1.028 -26.659 1.00 57.59 77 ASP A O 1
ATOM 593 N N . GLY A 1 78 ? 12.756 2.738 -26.187 1.00 57.19 78 GLY A N 1
ATOM 594 C CA . GLY A 1 78 ? 11.559 2.201 -26.850 1.00 57.19 78 GLY A CA 1
ATOM 595 C C . GLY A 1 78 ? 10.422 1.831 -25.890 1.00 57.19 78 GLY A C 1
ATOM 596 O O . GLY A 1 78 ? 10.648 1.358 -24.784 1.00 57.19 78 GLY A O 1
ATOM 597 N N . VAL A 1 79 ? 9.183 2.066 -26.336 1.00 57.16 79 VAL A N 1
ATOM 598 C CA . VAL A 1 79 ? 7.945 1.988 -25.530 1.00 57.16 79 VAL A CA 1
ATOM 599 C C . VAL A 1 79 ? 7.527 0.569 -25.118 1.00 57.16 79 VAL A C 1
ATOM 601 O O . VAL A 1 79 ? 6.697 0.437 -24.227 1.00 57.16 79 VAL A O 1
ATOM 604 N N . GLU A 1 80 ? 8.089 -0.485 -25.725 1.00 56.28 80 GLU A N 1
ATOM 605 C CA . GLU A 1 80 ? 7.735 -1.881 -25.430 1.00 56.28 80 GLU A CA 1
ATOM 606 C C . GLU A 1 80 ? 8.945 -2.815 -25.618 1.00 56.28 80 GLU A C 1
ATOM 608 O O . GLU A 1 80 ? 9.373 -3.078 -26.742 1.00 56.28 80 GLU A O 1
ATOM 613 N N . HIS A 1 81 ? 9.479 -3.361 -24.521 1.00 63.31 81 HIS A N 1
ATOM 614 C CA . HIS A 1 81 ? 10.427 -4.481 -24.551 1.00 63.31 81 HIS A CA 1
ATOM 615 C C . HIS A 1 81 ? 9.716 -5.747 -24.069 1.00 63.31 81 HIS A C 1
ATOM 617 O O . HIS A 1 81 ? 9.481 -5.933 -22.876 1.00 63.31 81 HIS A O 1
ATOM 623 N N . CYS A 1 82 ? 9.350 -6.638 -24.994 1.00 68.44 82 CYS A N 1
ATOM 624 C CA . CYS A 1 82 ? 8.742 -7.924 -24.653 1.00 68.44 82 CYS A CA 1
ATOM 625 C C . CYS A 1 82 ? 9.815 -8.908 -24.169 1.00 68.44 82 CYS A C 1
ATOM 627 O O . CYS A 1 82 ? 10.315 -9.727 -24.940 1.00 68.44 82 CYS A O 1
ATOM 629 N N . GLN A 1 83 ? 10.163 -8.838 -22.886 1.00 67.69 83 GLN A N 1
ATOM 630 C CA . GLN A 1 83 ? 11.070 -9.786 -22.243 1.00 67.69 83 GLN A CA 1
ATOM 631 C C . GLN A 1 83 ? 10.308 -10.604 -21.187 1.00 67.69 83 GLN A C 1
ATOM 633 O O . GLN A 1 83 ? 9.535 -10.031 -20.416 1.00 67.69 83 GLN A O 1
ATOM 638 N N . PRO A 1 84 ? 10.457 -11.945 -21.149 1.00 74.19 84 PRO A N 1
ATOM 639 C CA . PRO A 1 84 ? 9.724 -12.771 -20.198 1.00 74.19 84 PRO A CA 1
ATOM 640 C C . PRO A 1 84 ? 9.995 -12.341 -18.753 1.00 74.19 84 PRO A C 1
ATOM 642 O O . PRO A 1 84 ? 11.147 -12.252 -18.327 1.00 74.19 84 PRO A O 1
ATOM 645 N N . TRP A 1 85 ? 8.922 -12.153 -17.983 1.00 71.00 85 TRP A N 1
ATOM 646 C CA . TRP A 1 85 ? 8.954 -11.707 -16.584 1.00 71.00 85 TRP A CA 1
ATOM 647 C C . TRP A 1 85 ? 9.928 -12.509 -15.704 1.00 71.00 85 TRP A C 1
ATOM 649 O O . TRP A 1 85 ? 10.652 -11.938 -14.891 1.00 71.00 85 TRP A O 1
ATOM 659 N N . SER A 1 86 ? 10.041 -13.829 -15.915 1.00 75.50 86 SER A N 1
ATOM 660 C CA . SER A 1 86 ? 10.957 -14.673 -15.130 1.00 75.50 86 SER A CA 1
ATOM 661 C C . SER A 1 86 ? 12.439 -14.338 -15.340 1.00 75.50 86 SER A C 1
ATOM 663 O O . SER A 1 86 ? 13.268 -14.726 -14.523 1.00 75.50 86 SER A O 1
ATOM 665 N N . SER A 1 87 ? 12.781 -13.659 -16.438 1.00 77.75 87 SER A N 1
ATOM 666 C CA . SER A 1 87 ? 14.152 -13.266 -16.778 1.00 77.75 87 SER A CA 1
ATOM 667 C C . SER A 1 87 ? 14.506 -11.841 -16.338 1.00 77.75 87 SER A C 1
ATOM 669 O O . SER A 1 87 ? 15.682 -11.488 -16.321 1.00 77.75 87 SER A O 1
ATOM 671 N N . ASN A 1 88 ? 13.511 -11.042 -15.933 1.00 79.00 88 ASN A N 1
ATOM 672 C CA . ASN A 1 88 ? 13.684 -9.652 -15.521 1.00 79.00 88 ASN A CA 1
ATOM 673 C C . ASN A 1 88 ? 13.704 -9.509 -14.000 1.00 79.00 88 ASN A C 1
ATOM 675 O O . ASN A 1 88 ? 12.680 -9.278 -13.356 1.00 79.00 88 ASN A O 1
ATOM 679 N N . THR A 1 89 ? 14.899 -9.583 -13.420 1.00 81.44 89 THR A N 1
ATOM 680 C CA . THR A 1 89 ? 15.095 -9.422 -11.972 1.00 81.44 89 THR A CA 1
ATOM 681 C C . THR A 1 89 ? 14.661 -8.038 -11.474 1.00 81.44 89 THR A C 1
ATOM 683 O O . THR A 1 89 ? 14.066 -7.940 -10.406 1.00 81.44 89 THR A O 1
ATOM 686 N N . THR A 1 90 ? 14.888 -6.970 -12.246 1.00 80.62 90 THR A N 1
ATOM 687 C CA . THR A 1 90 ? 14.501 -5.594 -11.875 1.00 80.62 90 THR A CA 1
ATOM 688 C C . THR A 1 90 ? 12.989 -5.459 -11.685 1.00 80.62 90 THR A C 1
ATOM 690 O O . THR A 1 90 ? 12.545 -4.917 -10.677 1.00 80.62 90 THR A O 1
ATOM 693 N N . GLN A 1 91 ? 12.203 -6.042 -12.595 1.00 75.56 91 GLN A N 1
ATOM 694 C CA . GLN A 1 91 ? 10.740 -6.021 -12.537 1.00 75.56 91 GLN A CA 1
ATOM 695 C C . GLN A 1 91 ? 10.195 -6.895 -11.397 1.00 75.56 91 GLN A C 1
ATOM 697 O O . GLN A 1 91 ? 9.226 -6.532 -10.738 1.00 75.56 91 GLN A O 1
ATOM 702 N N . GLN A 1 92 ? 10.833 -8.039 -11.121 1.00 82.06 92 GLN A N 1
ATOM 703 C CA . GLN A 1 92 ? 10.469 -8.883 -9.978 1.00 82.06 92 GLN A CA 1
ATOM 704 C C . GLN A 1 92 ? 10.715 -8.177 -8.640 1.00 82.06 92 GLN A C 1
ATOM 706 O O . GLN A 1 92 ? 9.903 -8.298 -7.723 1.00 82.06 92 GLN A O 1
ATOM 711 N N . ILE A 1 93 ? 11.822 -7.438 -8.527 1.00 84.81 93 ILE A N 1
ATOM 712 C CA . ILE A 1 93 ? 12.153 -6.665 -7.326 1.00 84.81 93 ILE A CA 1
ATOM 713 C C . ILE A 1 93 ? 11.185 -5.487 -7.160 1.00 84.81 93 ILE A C 1
ATOM 715 O O . ILE A 1 93 ? 10.686 -5.279 -6.055 1.00 84.81 93 ILE A O 1
ATOM 719 N N . ASP A 1 94 ? 10.879 -4.760 -8.238 1.00 81.38 94 ASP A N 1
ATOM 720 C CA . ASP A 1 94 ? 9.889 -3.677 -8.218 1.00 81.38 94 ASP A CA 1
ATOM 721 C C . ASP A 1 94 ? 8.514 -4.184 -7.751 1.00 81.38 94 ASP A C 1
ATOM 723 O O . ASP A 1 94 ? 7.940 -3.660 -6.795 1.00 81.38 94 ASP A O 1
ATOM 727 N N . LEU A 1 95 ? 8.043 -5.300 -8.318 1.00 80.44 95 LEU A N 1
ATOM 728 C CA . LEU A 1 95 ? 6.795 -5.944 -7.905 1.00 80.44 95 LEU A CA 1
ATOM 729 C C . LEU A 1 95 ? 6.817 -6.361 -6.426 1.00 80.44 95 LEU A C 1
ATOM 731 O O . LEU A 1 95 ? 5.841 -6.149 -5.706 1.00 80.44 95 LEU A O 1
ATOM 735 N N . ALA A 1 96 ? 7.921 -6.937 -5.943 1.00 84.25 96 ALA A N 1
ATOM 736 C CA . ALA A 1 96 ? 8.044 -7.354 -4.548 1.00 84.25 96 ALA A CA 1
ATOM 737 C C . ALA A 1 96 ? 7.974 -6.164 -3.575 1.00 84.25 96 ALA A C 1
ATOM 739 O O . ALA A 1 96 ? 7.310 -6.253 -2.537 1.00 84.25 96 ALA A O 1
ATOM 740 N N . PHE A 1 97 ? 8.609 -5.037 -3.909 1.00 82.00 97 PHE A N 1
ATOM 741 C CA . PHE A 1 97 ? 8.517 -3.815 -3.109 1.00 82.00 97 PHE A CA 1
ATOM 742 C C . PHE A 1 97 ? 7.124 -3.182 -3.177 1.00 82.00 97 PHE A C 1
ATOM 744 O O . PHE A 1 97 ? 6.602 -2.764 -2.143 1.00 82.00 97 PHE A O 1
ATOM 751 N N . ASN A 1 98 ? 6.463 -3.215 -4.335 1.00 80.75 98 ASN A N 1
ATOM 752 C CA . ASN A 1 98 ? 5.077 -2.765 -4.480 1.00 80.75 98 ASN A CA 1
ATOM 753 C C . ASN A 1 98 ? 4.090 -3.617 -3.654 1.00 80.75 98 ASN A C 1
ATOM 755 O O . ASN A 1 98 ? 3.199 -3.071 -3.001 1.00 80.75 98 ASN A O 1
ATOM 759 N N . ILE A 1 99 ? 4.290 -4.939 -3.568 1.00 82.62 99 ILE A N 1
ATOM 760 C CA . ILE A 1 99 ? 3.511 -5.823 -2.679 1.00 82.62 99 ILE A CA 1
ATOM 761 C C . ILE A 1 99 ? 3.764 -5.491 -1.200 1.00 82.62 99 ILE A C 1
ATOM 763 O O . ILE A 1 99 ? 2.831 -5.482 -0.395 1.00 82.62 99 ILE A O 1
ATOM 767 N N . PHE A 1 100 ? 5.006 -5.189 -0.819 1.00 83.62 100 PHE A N 1
ATOM 768 C CA . PHE A 1 100 ? 5.314 -4.769 0.548 1.00 83.62 100 PHE A CA 1
ATOM 769 C C . PHE A 1 100 ? 4.592 -3.462 0.924 1.00 83.62 100 PHE A C 1
ATOM 771 O O . PHE A 1 100 ? 3.997 -3.381 2.003 1.00 83.62 100 PHE A O 1
ATOM 778 N N . PHE A 1 101 ? 4.569 -2.465 0.032 1.00 80.25 101 PHE A N 1
ATOM 779 C CA . PHE A 1 101 ? 3.818 -1.223 0.254 1.00 80.25 101 PHE A CA 1
ATOM 780 C C . PHE A 1 101 ? 2.311 -1.453 0.339 1.00 80.25 101 PHE A C 1
ATOM 782 O O . PHE A 1 101 ? 1.656 -0.858 1.192 1.00 80.25 101 PHE A O 1
ATOM 789 N N . MET A 1 102 ? 1.779 -2.389 -0.448 1.00 76.88 102 MET A N 1
ATOM 790 C CA . MET A 1 102 ? 0.382 -2.815 -0.376 1.00 76.88 102 MET A CA 1
ATOM 791 C C . MET A 1 102 ? 0.034 -3.371 1.014 1.00 76.88 102 MET A C 1
ATOM 793 O O . MET A 1 102 ? -0.925 -2.920 1.639 1.00 76.88 102 MET A O 1
ATOM 797 N N . VAL A 1 103 ? 0.852 -4.267 1.571 1.00 82.19 103 VAL A N 1
ATOM 798 C CA . VAL A 1 103 ? 0.647 -4.782 2.939 1.00 82.19 103 VAL A CA 1
ATOM 799 C C . VAL A 1 103 ? 0.757 -3.664 3.980 1.00 82.19 103 VAL A C 1
ATOM 801 O O . VAL A 1 103 ? -0.078 -3.576 4.882 1.00 82.19 103 VAL A O 1
ATOM 804 N N . TYR A 1 104 ? 1.742 -2.772 3.845 1.00 81.31 104 TYR A N 1
ATOM 805 C CA . TYR A 1 104 ? 1.900 -1.627 4.743 1.00 81.31 104 TYR A CA 1
ATOM 806 C C . TYR A 1 104 ? 0.692 -0.675 4.703 1.00 81.31 104 TYR A C 1
ATOM 808 O O . TYR A 1 104 ? 0.251 -0.177 5.743 1.00 81.31 104 TYR A O 1
ATOM 816 N N . PHE A 1 105 ? 0.112 -0.468 3.522 1.00 77.56 105 PHE A N 1
ATOM 817 C CA . PHE A 1 105 ? -1.123 0.281 3.332 1.00 77.56 105 PHE A CA 1
ATOM 818 C C . PHE A 1 105 ? -2.310 -0.380 4.047 1.00 77.56 105 PHE A C 1
ATOM 820 O O . PHE A 1 105 ? -3.042 0.305 4.761 1.00 77.56 105 PHE A O 1
ATOM 827 N N . PHE A 1 106 ? -2.480 -1.704 3.946 1.00 80.31 106 PHE A N 1
ATOM 828 C CA . PHE A 1 106 ? -3.555 -2.412 4.658 1.00 80.31 106 PHE A CA 1
ATOM 829 C C . PHE A 1 106 ? -3.410 -2.349 6.178 1.00 80.31 106 PHE A C 1
ATOM 831 O O . PHE A 1 106 ? -4.408 -2.175 6.876 1.00 80.31 106 PHE A O 1
ATOM 838 N N . ILE A 1 107 ? -2.185 -2.432 6.701 1.00 80.44 107 ILE A N 1
ATOM 839 C CA . ILE A 1 107 ? -1.926 -2.260 8.138 1.00 80.44 107 ILE A CA 1
ATOM 840 C C . ILE A 1 107 ? -2.343 -0.851 8.580 1.00 80.44 107 ILE A C 1
ATOM 842 O O . ILE A 1 107 ? -3.057 -0.703 9.573 1.00 80.44 107 ILE A O 1
ATOM 846 N N . ARG A 1 108 ? -1.985 0.183 7.806 1.00 78.50 108 ARG A N 1
ATOM 847 C CA . ARG A 1 108 ? -2.438 1.560 8.055 1.00 78.50 108 ARG A CA 1
ATOM 848 C C . ARG A 1 108 ? -3.963 1.711 7.962 1.00 78.50 108 ARG A C 1
ATOM 850 O O . ARG A 1 108 ? -4.558 2.371 8.810 1.00 78.50 108 ARG A O 1
ATOM 857 N N . PHE A 1 109 ? -4.605 1.050 7.001 1.00 75.19 109 PHE A N 1
ATOM 858 C CA . PHE A 1 109 ? -6.061 1.068 6.831 1.00 75.19 109 PHE A CA 1
ATOM 859 C C . PHE A 1 109 ? -6.809 0.435 8.013 1.00 75.19 109 PHE A C 1
ATOM 861 O O . PHE A 1 109 ? -7.861 0.931 8.413 1.00 75.19 109 PHE A O 1
ATOM 868 N N . ILE A 1 110 ? -6.279 -0.655 8.578 1.00 78.69 110 ILE A N 1
ATOM 869 C CA . ILE A 1 110 ? -6.856 -1.329 9.751 1.00 78.69 110 ILE A CA 1
ATOM 870 C C . ILE A 1 110 ? -6.670 -0.477 11.014 1.00 78.69 110 ILE A C 1
ATOM 872 O O . ILE A 1 110 ? -7.580 -0.402 11.840 1.00 78.69 110 ILE A O 1
ATOM 876 N N . ALA A 1 111 ? -5.519 0.190 11.147 1.00 76.56 111 ALA A N 1
ATOM 877 C CA . ALA A 1 111 ? -5.225 1.081 12.268 1.00 76.56 111 ALA A CA 1
ATOM 878 C C . ALA A 1 111 ? -6.101 2.349 12.269 1.00 76.56 111 ALA A C 1
ATOM 880 O O . ALA A 1 111 ? -6.487 2.843 13.331 1.00 76.56 111 ALA A O 1
ATOM 881 N N . ALA A 1 112 ? -6.424 2.887 11.089 1.00 74.38 112 ALA A N 1
ATOM 882 C CA . ALA A 1 112 ? -7.180 4.124 10.965 1.00 74.38 112 ALA A CA 1
ATOM 883 C C . ALA A 1 112 ? -8.628 3.979 11.469 1.00 74.38 112 ALA A C 1
ATOM 885 O O . ALA A 1 112 ? -9.398 3.120 11.035 1.00 74.38 112 ALA A O 1
ATOM 886 N N . SER A 1 113 ? -9.030 4.876 12.373 1.00 66.56 113 SER A N 1
ATOM 887 C CA . SER A 1 113 ? -10.410 4.939 12.873 1.00 66.56 113 SER A CA 1
ATOM 888 C C . SER A 1 113 ? -11.387 5.510 11.839 1.00 66.56 113 SER A C 1
ATOM 890 O O . SER A 1 113 ? -12.524 5.044 11.775 1.00 66.56 113 SER A O 1
ATOM 892 N N . ASP A 1 114 ? -10.927 6.437 10.989 1.00 71.56 114 ASP A N 1
ATOM 893 C CA . ASP A 1 114 ? -11.721 7.099 9.948 1.00 71.56 114 ASP A CA 1
ATOM 894 C C . ASP A 1 114 ? -11.244 6.716 8.544 1.00 71.56 114 ASP A C 1
ATOM 896 O O . ASP A 1 114 ? -10.340 7.321 7.965 1.00 71.56 114 ASP A O 1
ATOM 900 N N . LYS A 1 115 ? -11.903 5.714 7.958 1.00 71.38 115 LYS A N 1
ATOM 901 C CA . LYS A 1 115 ? -11.529 5.132 6.659 1.00 71.38 115 LYS A CA 1
ATOM 902 C C . LYS A 1 115 ? -11.552 6.137 5.501 1.00 71.38 115 LYS A C 1
ATOM 904 O O . LYS A 1 115 ? -10.711 6.050 4.617 1.00 71.38 115 LYS A O 1
ATOM 909 N N . LEU A 1 116 ? -12.492 7.089 5.499 1.00 65.50 116 LEU A N 1
ATOM 910 C CA . LEU A 1 116 ? -12.616 8.105 4.440 1.00 65.50 116 LEU A CA 1
ATOM 911 C C . LEU A 1 116 ? -11.523 9.176 4.514 1.00 65.50 116 LEU A C 1
ATOM 913 O O . LEU A 1 116 ? -11.050 9.638 3.482 1.00 65.50 116 LEU A O 1
ATOM 917 N N . TRP A 1 117 ? -11.117 9.556 5.725 1.00 69.62 117 TRP A N 1
ATOM 918 C CA . TRP A 1 117 ? -10.054 10.538 5.929 1.00 69.62 117 TRP A CA 1
ATOM 919 C C . TRP A 1 117 ? -8.684 9.919 5.634 1.00 69.62 117 TRP A C 1
ATOM 921 O O . TRP A 1 117 ? -7.856 10.527 4.967 1.00 69.62 117 TRP A O 1
ATOM 931 N N . PHE A 1 118 ? -8.508 8.653 6.016 1.00 67.50 118 PHE A N 1
ATOM 932 C CA . PHE A 1 118 ? -7.348 7.844 5.656 1.00 67.50 118 PHE A CA 1
ATOM 933 C C . PHE A 1 118 ? -7.215 7.616 4.141 1.00 67.50 118 PHE A C 1
ATOM 935 O O . PHE A 1 118 ? -6.119 7.666 3.584 1.00 67.50 118 PHE A O 1
ATOM 942 N N . MET A 1 119 ? -8.335 7.403 3.445 1.00 63.41 119 MET A N 1
ATOM 943 C CA . MET A 1 119 ? -8.352 7.264 1.985 1.00 63.41 119 MET A CA 1
ATOM 944 C C . MET A 1 119 ? -7.885 8.544 1.264 1.00 63.41 119 MET A C 1
ATOM 946 O O . MET A 1 119 ? -7.383 8.467 0.147 1.00 63.41 119 MET A O 1
ATOM 950 N N . LEU A 1 120 ? -8.032 9.708 1.906 1.00 56.31 120 LEU A N 1
ATOM 951 C CA . LEU A 1 120 ? -7.605 11.020 1.405 1.00 56.31 120 LEU A CA 1
ATOM 952 C C . LEU A 1 120 ? -6.188 11.416 1.854 1.00 56.31 120 LEU A C 1
ATOM 954 O O . LEU A 1 120 ? -5.721 12.507 1.529 1.00 56.31 120 LEU A O 1
ATOM 958 N N . GLU A 1 121 ? -5.494 10.556 2.597 1.00 67.75 121 GLU A N 1
ATOM 959 C CA . GLU A 1 121 ? -4.136 10.823 3.053 1.00 67.75 121 GLU A CA 1
ATOM 960 C C . GLU A 1 121 ? -3.134 10.707 1.890 1.00 67.75 121 GLU A C 1
ATOM 962 O O . GLU A 1 121 ? -3.223 9.801 1.061 1.00 67.75 121 GLU A O 1
ATOM 967 N N . MET A 1 122 ? -2.160 11.623 1.809 1.00 56.12 122 MET A N 1
ATOM 968 C CA . MET A 1 122 ? -1.244 11.725 0.658 1.00 56.12 122 MET A CA 1
ATOM 969 C C . MET A 1 122 ? -0.482 10.415 0.388 1.00 56.12 122 MET A C 1
ATOM 971 O O . MET A 1 122 ? -0.239 10.061 -0.763 1.00 56.12 122 MET A O 1
ATOM 975 N N . TYR A 1 123 ? -0.155 9.666 1.444 1.00 61.84 123 TYR A N 1
ATOM 976 C CA . TYR A 1 123 ? 0.503 8.362 1.348 1.00 61.84 123 TYR A CA 1
ATOM 977 C C . TYR A 1 123 ? -0.416 7.275 0.766 1.00 61.84 123 TYR A C 1
ATOM 979 O O . TYR A 1 123 ? 0.052 6.442 0.001 1.00 61.84 123 TYR A O 1
ATOM 987 N N . SER A 1 124 ? -1.721 7.319 1.061 1.00 65.25 124 SER A N 1
ATOM 988 C CA . SER A 1 124 ? -2.730 6.444 0.442 1.00 65.25 124 SER A CA 1
ATOM 989 C C . SER A 1 124 ? -2.883 6.730 -1.050 1.00 65.25 124 SER A C 1
ATOM 991 O O . SER A 1 124 ? -3.056 5.815 -1.847 1.00 65.25 124 SER A O 1
ATOM 993 N N . PHE A 1 125 ? -2.776 8.002 -1.442 1.00 64.25 125 PHE A N 1
ATOM 994 C CA . PHE A 1 125 ? -2.863 8.419 -2.840 1.00 64.25 125 PHE A CA 1
ATOM 995 C C . PHE A 1 125 ? -1.697 7.875 -3.675 1.00 64.25 125 PHE A C 1
ATOM 997 O O . PHE A 1 125 ? -1.917 7.394 -4.780 1.00 64.25 125 PHE A O 1
ATOM 1004 N N . VAL A 1 126 ? -0.476 7.888 -3.130 1.00 62.00 126 VAL A N 1
ATOM 1005 C CA . VAL A 1 126 ? 0.706 7.298 -3.782 1.00 62.00 126 VAL A CA 1
ATOM 1006 C C . VAL A 1 126 ? 0.520 5.791 -3.992 1.00 62.00 126 VAL A C 1
ATOM 1008 O O . VAL A 1 126 ? 0.720 5.319 -5.108 1.00 62.00 126 VAL A O 1
ATOM 1011 N N . ASP A 1 127 ? 0.043 5.070 -2.972 1.00 66.19 127 ASP A N 1
ATOM 1012 C CA . ASP A 1 127 ? -0.222 3.624 -3.037 1.00 66.19 127 ASP A CA 1
ATOM 1013 C C . ASP A 1 127 ? -1.323 3.283 -4.078 1.00 66.19 127 ASP A C 1
ATOM 1015 O O . ASP A 1 127 ? -1.227 2.286 -4.797 1.00 66.19 127 ASP A O 1
ATOM 1019 N N . TYR A 1 128 ? -2.341 4.141 -4.253 1.00 66.94 128 TYR A N 1
ATOM 1020 C CA . TYR A 1 128 ? -3.375 3.959 -5.285 1.00 66.94 128 TYR A CA 1
ATOM 1021 C C . TYR A 1 128 ? -2.861 4.045 -6.727 1.00 66.94 128 TYR A C 1
ATOM 1023 O O . TYR A 1 128 ? -3.490 3.463 -7.610 1.00 66.94 128 TYR A O 1
ATOM 1031 N N . PHE A 1 129 ? -1.759 4.753 -6.991 1.00 58.62 129 PHE A N 1
ATOM 1032 C CA . PHE A 1 129 ? -1.213 4.891 -8.348 1.00 58.62 129 PHE A CA 1
ATOM 1033 C C . PHE A 1 129 ? -0.101 3.901 -8.675 1.00 58.62 129 PHE A C 1
ATOM 1035 O O . PHE A 1 129 ? 0.129 3.644 -9.850 1.00 58.62 129 PHE A O 1
ATOM 1042 N N . THR A 1 130 ? 0.574 3.326 -7.684 1.00 60.72 130 THR A N 1
ATOM 1043 C CA . THR A 1 130 ? 1.643 2.338 -7.905 1.00 60.72 130 THR A CA 1
ATOM 1044 C C . THR A 1 130 ? 1.134 0.895 -7.891 1.00 60.72 130 THR A C 1
ATOM 1046 O O . THR A 1 130 ? 1.657 0.047 -8.613 1.00 60.72 130 THR A O 1
ATOM 1049 N N . ILE A 1 131 ? 0.081 0.589 -7.123 1.00 61.59 131 ILE A N 1
ATOM 1050 C CA . ILE A 1 131 ? -0.382 -0.794 -6.918 1.00 61.59 131 ILE A CA 1
ATOM 1051 C C . ILE A 1 131 ? -1.209 -1.338 -8.106 1.00 61.59 131 ILE A C 1
ATOM 1053 O O . ILE A 1 131 ? -0.896 -2.425 -8.583 1.00 61.59 131 ILE A O 1
ATOM 1057 N N . PRO A 1 132 ? -2.236 -0.647 -8.646 1.00 64.88 132 PRO A N 1
ATOM 1058 C CA . PRO A 1 132 ? -2.998 -1.176 -9.783 1.00 64.88 132 PRO A CA 1
ATOM 1059 C C . PRO A 1 132 ? -2.182 -1.349 -11.081 1.00 64.88 132 PRO A C 1
ATOM 1061 O O . PRO A 1 132 ? -2.382 -2.365 -11.744 1.00 64.88 132 PRO A O 1
ATOM 1064 N N . PRO A 1 133 ? -1.256 -0.435 -11.451 1.00 60.44 133 PRO A N 1
ATOM 1065 C CA . PRO A 1 133 ? -0.427 -0.607 -12.647 1.00 60.44 133 PRO A CA 1
ATOM 1066 C C . PRO A 1 133 ? 0.701 -1.633 -12.512 1.00 60.44 133 PRO A C 1
ATOM 1068 O O . PRO A 1 133 ? 1.186 -2.095 -13.532 1.00 60.44 133 PRO A O 1
ATOM 1071 N N . SER A 1 134 ? 1.127 -2.003 -11.296 1.00 62.31 134 SER A N 1
ATOM 1072 C CA . SER A 1 134 ? 2.208 -2.992 -11.114 1.00 62.31 134 SER A CA 1
ATOM 1073 C C . SER A 1 134 ? 1.754 -4.447 -11.288 1.00 62.31 134 SER A C 1
ATOM 1075 O O . SER A 1 134 ? 2.593 -5.330 -11.451 1.00 62.31 134 SER A O 1
ATOM 1077 N N . PHE A 1 135 ? 0.443 -4.715 -11.273 1.00 59.28 135 PHE A N 1
ATOM 1078 C CA . PHE A 1 135 ? -0.124 -6.053 -11.497 1.00 59.28 135 PHE A CA 1
ATOM 1079 C C . PHE A 1 135 ? -0.570 -6.320 -12.941 1.00 59.28 135 PHE A C 1
ATOM 1081 O O . PHE A 1 135 ? -1.031 -7.431 -13.221 1.00 59.28 135 PHE A O 1
ATOM 1088 N N . VAL A 1 136 ? -0.493 -5.316 -13.821 1.00 56.44 136 VAL A N 1
ATOM 1089 C CA . VAL A 1 136 ? -0.879 -5.414 -15.237 1.00 56.44 136 VAL A CA 1
ATOM 1090 C C . VAL A 1 136 ? 0.356 -5.573 -16.114 1.00 56.44 136 VAL A C 1
ATOM 1092 O O . VAL A 1 136 ? 0.244 -6.317 -17.112 1.00 56.44 136 VAL A O 1
#

Secondary structure (DSSP, 8-state):
-HHHHHHHHHHHHHHSS-HHHHHHHHHHHHHHHHHHHHHHHHHHSS-SHHHHHHHHHHHHHHHHHHHHHHHHHHH-SSS-----GGG-HHHHHHHHHHHHHHHHHHHHHHH-S-HHHHHTSHHHHHHHHHHHHHT-

Radius of gyration: 24.15 Å; Cα contacts (8 Å, |Δi|>4): 60; chains: 1; bounding box: 70×36×50 Å

Nearest PDB structures (foldseek):
  7yo5-assembly1_B  TM=9.352E-01  e=2.626E-08  Homo sapiens
  8v64-assembly1_B  TM=8.555E-01  e=4.889E-08  Homo sapiens
  8v63-assembly1_D  TM=8.490E-01  e=8.129E-08  Homo sapiens
  7yo4-assembly1_E  TM=9.192E-01  e=2.008E-07  Homo sapiens
  8vaz-assembly1_D  TM=8.339E-01  e=1.793E-07  Homo sapiens

pLDDT: mean 71.27, std 10.08, range [50.91, 86.25]

Solvent-accessible surface area (backbone atoms only — not comparable to full-atom values): 7736 Å² total; per-residue (Å²): 109,69,74,57,50,53,53,52,52,54,50,50,58,66,62,64,56,54,70,63,58,63,48,47,50,53,47,52,54,48,49,52,53,50,52,52,26,53,53,28,34,44,42,70,66,43,80,37,73,66,12,43,51,48,56,53,49,52,54,55,50,54,53,50,50,51,51,51,49,49,51,54,65,73,63,53,89,58,98,76,79,96,65,64,67,94,76,36,64,70,60,52,51,49,44,53,52,46,51,51,51,52,53,54,49,52,42,50,55,55,33,43,89,50,61,71,63,51,60,68,32,71,71,45,50,53,51,64,64,54,48,68,66,65,78,110